Protein AF-A0A6N1AF34-F1 (afdb_monomer_lite)

pLDDT: mean 74.63, std 18.69, range [35.16, 93.31]

Foldseek 3Di:
DDPVVVVVVLVVLLVVFFWFKKKKKKWAAQDQDPLGGSVSLVVQLVVQQVVAPQKDFDDWDDDDPGTIITIIMGTGSDDQVRNCVSSCVSDDPPGMDIDIGTDDPVPDPDDDDD

Radius of gyration: 15.68 Å; chains: 1; bounding box: 41×34×36 Å

Organism: NCBI:txid286727

Structure (mmCIF, N/CA/C/O backbone):
data_AF-A0A6N1AF34-F1
#
_entry.id   AF-A0A6N1AF34-F1
#
loop_
_atom_site.group_PDB
_atom_site.id
_atom_site.type_symbol
_atom_site.label_atom_id
_atom_site.label_alt_id
_atom_site.label_comp_id
_atom_site.label_asym_id
_atom_site.label_entity_id
_atom_site.label_seq_id
_atom_site.pdbx_PDB_ins_code
_atom_site.Cartn_x
_atom_site.Cartn_y
_atom_site.Cartn_z
_atom_site.occupancy
_atom_site.B_iso_or_equiv
_atom_site.auth_seq_id
_atom_site.auth_comp_id
_atom_site.auth_asym_id
_atom_site.auth_atom_id
_atom_site.pdbx_PDB_model_num
ATOM 1 N N . MET A 1 1 ? -25.587 -14.677 9.133 1.00 45.72 1 MET A N 1
ATOM 2 C CA . MET A 1 1 ? -25.259 -13.251 8.932 1.00 45.72 1 MET A CA 1
ATOM 3 C C . MET A 1 1 ? -25.006 -13.079 7.452 1.00 45.72 1 MET A C 1
ATOM 5 O O . MET A 1 1 ? -24.152 -13.779 6.919 1.00 45.72 1 MET A O 1
ATOM 9 N N . SER A 1 2 ? -25.880 -12.341 6.771 1.00 39.78 2 SER A N 1
ATOM 10 C CA . SER A 1 2 ? -25.885 -12.271 5.305 1.00 39.78 2 SER A CA 1
ATOM 11 C C . SER A 1 2 ? -24.961 -11.144 4.847 1.00 39.78 2 SER A C 1
ATOM 13 O O . SER A 1 2 ? -24.794 -10.170 5.574 1.00 39.78 2 SER A O 1
ATOM 15 N N . GLY A 1 3 ? -24.359 -11.254 3.660 1.00 39.69 3 GLY A N 1
ATOM 16 C CA . GLY A 1 3 ? -23.387 -10.282 3.130 1.00 39.69 3 GLY A CA 1
ATOM 17 C C . GLY A 1 3 ? -23.849 -8.813 3.102 1.00 39.69 3 GLY A C 1
ATOM 18 O O . GLY A 1 3 ? -23.011 -7.926 2.991 1.00 39.69 3 GLY A O 1
ATOM 19 N N . ASN A 1 4 ? -25.149 -8.545 3.269 1.00 44.50 4 ASN A N 1
ATOM 20 C CA . ASN A 1 4 ? -25.701 -7.193 3.380 1.00 44.50 4 ASN A CA 1
ATOM 21 C C . ASN A 1 4 ? -25.444 -6.516 4.736 1.00 44.50 4 ASN A C 1
ATOM 23 O O . ASN A 1 4 ? -25.358 -5.291 4.780 1.00 44.50 4 ASN A O 1
ATOM 27 N N . ASP A 1 5 ? -25.282 -7.276 5.824 1.00 41.78 5 ASP A N 1
ATOM 28 C CA . ASP A 1 5 ? -25.057 -6.702 7.160 1.00 41.78 5 ASP A CA 1
ATOM 29 C C . ASP A 1 5 ? -23.652 -6.075 7.268 1.00 41.78 5 ASP A C 1
ATOM 31 O O . ASP A 1 5 ? -23.467 -5.047 7.915 1.00 41.78 5 ASP A O 1
ATOM 35 N N . TYR A 1 6 ? -22.672 -6.647 6.558 1.00 49.97 6 TYR A N 1
ATOM 36 C CA . TYR A 1 6 ? -21.304 -6.122 6.472 1.00 49.97 6 TYR A CA 1
ATOM 37 C C . TYR A 1 6 ? -21.225 -4.836 5.642 1.00 49.97 6 TYR A C 1
ATOM 39 O O . TYR A 1 6 ? -20.544 -3.891 6.023 1.00 49.97 6 TYR A O 1
ATOM 47 N N . ALA A 1 7 ? -21.962 -4.766 4.530 1.00 50.31 7 ALA A N 1
ATOM 48 C CA . ALA A 1 7 ? -21.948 -3.591 3.661 1.00 50.31 7 ALA A CA 1
ATOM 49 C C . ALA A 1 7 ? -22.540 -2.344 4.347 1.00 50.31 7 ALA A C 1
ATOM 51 O O . ALA A 1 7 ? -22.032 -1.241 4.160 1.00 50.31 7 ALA A O 1
ATOM 52 N N . LEU A 1 8 ? -23.589 -2.515 5.162 1.00 45.31 8 LEU A N 1
ATOM 53 C CA . LEU A 1 8 ? -24.207 -1.420 5.920 1.00 45.31 8 LEU A CA 1
ATOM 54 C C . LEU A 1 8 ? -23.370 -0.995 7.136 1.00 45.31 8 LEU A C 1
ATOM 56 O O . LEU A 1 8 ? -23.320 0.196 7.437 1.00 45.31 8 LEU A O 1
ATOM 60 N N . GLY A 1 9 ? -22.687 -1.937 7.799 1.00 52.47 9 GLY A N 1
ATOM 61 C CA . GLY A 1 9 ? -21.726 -1.629 8.865 1.00 52.47 9 GLY A CA 1
ATOM 62 C C . GLY A 1 9 ? -20.561 -0.774 8.361 1.00 52.47 9 GLY A C 1
ATOM 63 O O . GLY A 1 9 ? -20.269 0.270 8.939 1.00 52.47 9 GLY A O 1
ATOM 64 N N . ASN A 1 10 ? -19.988 -1.147 7.215 1.00 52.19 10 ASN A N 1
ATOM 65 C CA . ASN A 1 10 ? -18.861 -0.433 6.612 1.00 52.19 10 ASN A CA 1
ATOM 66 C C . ASN A 1 10 ? -19.234 0.985 6.147 1.00 52.19 10 ASN A C 1
ATOM 68 O O . ASN A 1 10 ? -18.440 1.912 6.290 1.00 52.19 10 ASN A O 1
ATOM 72 N N . LEU A 1 11 ? -20.459 1.180 5.640 1.00 50.66 11 LEU A N 1
ATOM 73 C CA . LEU A 1 11 ? -20.946 2.507 5.247 1.00 50.66 11 LEU A CA 1
ATOM 74 C C . LEU A 1 11 ? -21.180 3.420 6.465 1.00 50.66 11 LEU A C 1
ATOM 76 O O . LEU A 1 11 ? -20.957 4.626 6.393 1.00 50.66 11 LEU A O 1
ATOM 80 N N . ALA A 1 12 ? -21.632 2.855 7.589 1.00 47.28 12 ALA A N 1
ATOM 81 C CA . ALA A 1 12 ? -21.849 3.606 8.822 1.00 47.28 12 ALA A CA 1
ATOM 82 C C . ALA A 1 12 ? -20.526 4.043 9.473 1.00 47.28 12 ALA A C 1
ATOM 84 O O . ALA A 1 12 ? -20.434 5.174 9.946 1.00 47.28 12 ALA A O 1
ATOM 85 N N . GLU A 1 13 ? -19.489 3.200 9.462 1.00 51.56 13 GLU A N 1
ATOM 86 C CA . GLU A 1 13 ? -18.163 3.568 9.981 1.00 51.56 13 GLU A CA 1
ATOM 87 C C . GLU A 1 13 ? -17.494 4.678 9.153 1.00 51.56 13 GLU A C 1
ATOM 89 O O . GLU A 1 13 ? -16.943 5.616 9.737 1.00 51.56 13 GLU A O 1
ATOM 94 N N . GLU A 1 14 ? -17.636 4.643 7.819 1.00 50.53 14 GLU A N 1
ATOM 95 C CA . GLU A 1 14 ? -17.131 5.690 6.912 1.00 50.53 14 GLU A CA 1
ATOM 96 C C . GLU A 1 14 ? -17.809 7.055 7.167 1.00 50.53 14 GLU A C 1
ATOM 98 O O . GLU A 1 14 ? -17.172 8.101 7.044 1.00 50.53 14 GLU A O 1
ATOM 103 N N . ILE A 1 15 ? -19.079 7.066 7.594 1.00 54.53 15 ILE A N 1
ATOM 104 C CA . ILE A 1 15 ? -19.846 8.289 7.908 1.00 54.53 15 ILE A CA 1
ATOM 105 C C . ILE A 1 15 ? -19.568 8.806 9.332 1.00 54.53 15 ILE A C 1
ATOM 107 O O . ILE A 1 15 ? -19.621 10.014 9.571 1.00 54.53 15 ILE A O 1
ATOM 111 N N . LEU A 1 16 ? -19.279 7.920 10.289 1.00 57.69 16 LEU A N 1
ATOM 112 C CA . LEU A 1 16 ? -19.144 8.267 11.711 1.00 57.69 16 LEU A CA 1
ATOM 113 C C . LEU A 1 16 ? -17.728 8.707 12.119 1.00 57.69 16 LEU A C 1
ATOM 115 O O . LEU A 1 16 ? -17.522 9.083 13.273 1.00 57.69 16 LEU A O 1
ATOM 119 N N . GLY A 1 17 ? -16.755 8.673 11.203 1.00 63.97 17 GLY A N 1
ATOM 120 C CA . GLY A 1 17 ? -15.363 9.022 11.507 1.00 63.97 17 GLY A CA 1
ATOM 121 C C . GLY A 1 17 ? -14.708 8.045 12.486 1.00 63.97 17 GLY A C 1
ATOM 122 O O . GLY A 1 17 ? -13.788 8.420 13.214 1.00 63.97 17 GLY A O 1
ATOM 123 N N . ILE A 1 18 ? -15.192 6.801 12.534 1.00 77.69 18 ILE A N 1
ATOM 124 C CA . ILE A 1 18 ? -14.611 5.753 13.371 1.00 77.69 18 ILE A CA 1
ATOM 125 C C . ILE A 1 18 ? -13.378 5.216 12.638 1.00 77.69 18 ILE A C 1
ATOM 127 O O . ILE A 1 18 ? -13.488 4.825 11.479 1.00 77.69 18 ILE A O 1
ATOM 131 N N . PRO A 1 19 ? -12.190 5.198 13.267 1.00 82.62 19 PRO A N 1
ATOM 132 C CA . PRO A 1 19 ? -11.010 4.660 12.611 1.00 82.62 19 PRO A CA 1
ATOM 133 C C . PRO A 1 19 ? -11.129 3.146 12.408 1.00 82.62 19 PRO A C 1
ATOM 135 O O . PRO A 1 19 ? -11.172 2.385 13.380 1.00 82.62 19 PRO A O 1
ATOM 138 N N . THR A 1 20 ? -11.092 2.718 11.153 1.00 84.81 20 THR A N 1
ATOM 139 C CA . THR A 1 20 ? -11.053 1.313 10.746 1.00 84.81 20 THR A CA 1
ATOM 140 C C . THR A 1 20 ? -9.597 0.873 10.585 1.00 84.81 20 THR A C 1
ATOM 142 O O . THR A 1 20 ? -8.708 1.671 10.276 1.00 84.81 20 THR A O 1
ATOM 145 N N . THR A 1 21 ? -9.316 -0.402 10.854 1.00 86.81 21 THR A N 1
ATOM 146 C CA . THR A 1 21 ? -7.973 -0.974 10.689 1.00 86.81 21 THR A CA 1
ATOM 147 C C . THR A 1 21 ? -7.886 -1.729 9.368 1.00 86.81 21 THR A C 1
ATOM 149 O O . THR A 1 21 ? -8.714 -2.595 9.102 1.00 86.81 21 THR A O 1
ATOM 152 N N . TYR A 1 22 ? -6.864 -1.442 8.569 1.00 88.38 22 TYR A N 1
ATOM 153 C CA . TYR A 1 22 ? -6.603 -2.083 7.285 1.00 88.38 22 TYR A CA 1
ATOM 154 C C . TYR A 1 22 ? -5.237 -2.765 7.280 1.00 88.38 22 TYR A C 1
ATOM 156 O O . TYR A 1 22 ? -4.259 -2.210 7.779 1.00 88.38 22 TYR A O 1
ATOM 164 N N . LEU A 1 23 ? -5.164 -3.939 6.659 1.00 89.69 23 LEU A N 1
ATOM 165 C CA . LEU A 1 23 ? -3.924 -4.567 6.231 1.00 89.69 23 LEU A CA 1
ATOM 166 C C . LEU A 1 23 ? -3.678 -4.173 4.775 1.00 89.69 23 LEU A C 1
ATOM 168 O O . LEU A 1 23 ? -4.442 -4.541 3.881 1.00 89.69 23 LEU A O 1
ATOM 172 N N . VAL A 1 24 ? -2.603 -3.432 4.543 1.00 90.88 24 VAL A N 1
ATOM 173 C CA . VAL A 1 24 ? -2.105 -3.111 3.210 1.00 90.88 24 VAL A CA 1
ATOM 174 C C . VAL A 1 24 ? -0.989 -4.081 2.878 1.00 90.88 24 VAL A C 1
ATOM 176 O O . VAL A 1 24 ? 0.008 -4.132 3.593 1.00 90.88 24 VAL A O 1
ATOM 179 N N . THR A 1 25 ? -1.134 -4.824 1.789 1.00 90.75 25 THR A N 1
ATOM 180 C CA . THR A 1 25 ? -0.098 -5.722 1.275 1.00 90.75 25 THR A CA 1
ATOM 181 C C . THR A 1 25 ? 0.297 -5.260 -0.112 1.00 90.75 25 THR A C 1
ATOM 183 O O . THR A 1 25 ? -0.565 -4.973 -0.938 1.00 90.75 25 THR A O 1
ATOM 186 N N . TYR A 1 26 ? 1.594 -5.185 -0.385 1.00 89.06 26 TYR A N 1
ATOM 187 C CA . TYR A 1 26 ? 2.079 -4.877 -1.721 1.00 89.06 26 TYR A CA 1
ATOM 188 C C . TYR A 1 26 ? 3.260 -5.759 -2.100 1.00 89.06 26 TYR A C 1
ATOM 190 O O . TYR A 1 26 ? 4.045 -6.205 -1.256 1.00 89.06 26 TYR A O 1
ATOM 198 N N . ARG A 1 27 ? 3.388 -5.992 -3.403 1.00 88.50 27 ARG A N 1
ATOM 199 C CA . ARG A 1 27 ? 4.515 -6.692 -4.008 1.00 88.50 27 ARG A CA 1
ATOM 200 C C . ARG A 1 27 ? 4.955 -5.932 -5.244 1.00 88.50 27 ARG A C 1
ATOM 202 O O . ARG A 1 27 ? 4.148 -5.639 -6.121 1.00 88.50 27 ARG A O 1
ATOM 209 N N . LEU A 1 28 ? 6.248 -5.646 -5.307 1.00 89.12 28 LEU A N 1
ATOM 210 C CA . LEU A 1 28 ? 6.858 -4.932 -6.422 1.00 89.12 28 LEU A CA 1
ATOM 211 C C . LEU A 1 28 ? 7.616 -5.917 -7.292 1.00 89.12 28 LEU A C 1
ATOM 213 O O . LEU A 1 28 ? 8.427 -6.689 -6.773 1.00 89.12 28 LEU A O 1
ATOM 217 N N . ALA A 1 29 ? 7.365 -5.889 -8.596 1.00 87.81 29 ALA A N 1
ATOM 218 C CA . ALA A 1 29 ? 8.124 -6.703 -9.532 1.00 87.81 29 ALA A CA 1
ATOM 219 C C . ALA A 1 29 ? 9.578 -6.218 -9.618 1.00 87.81 29 ALA A C 1
ATOM 221 O O . ALA A 1 29 ? 9.847 -5.013 -9.609 1.00 87.81 29 ALA A O 1
ATOM 222 N N . ASP A 1 30 ? 10.511 -7.161 -9.756 1.00 87.19 30 ASP A N 1
ATOM 223 C CA . ASP A 1 30 ? 11.936 -6.875 -9.941 1.00 87.19 30 ASP A CA 1
ATOM 224 C C . ASP A 1 30 ? 12.230 -6.521 -11.403 1.00 87.19 30 ASP A C 1
ATOM 226 O O . ASP A 1 30 ? 12.814 -7.279 -12.175 1.00 87.19 30 ASP A O 1
ATOM 230 N N . THR A 1 31 ? 11.672 -5.390 -11.824 1.00 86.19 31 THR A N 1
ATOM 231 C CA . THR A 1 31 ? 11.811 -4.852 -13.171 1.00 86.19 31 THR A CA 1
ATOM 232 C C . THR A 1 31 ? 11.618 -3.338 -13.158 1.00 86.19 31 THR A C 1
ATOM 234 O O . THR A 1 31 ? 10.889 -2.784 -12.323 1.00 86.19 31 THR A O 1
ATOM 237 N N . THR A 1 32 ? 12.272 -2.661 -14.097 1.00 89.12 32 THR A N 1
ATOM 238 C CA . THR A 1 32 ? 12.078 -1.230 -14.331 1.00 89.12 32 THR A CA 1
ATOM 239 C C . THR A 1 32 ? 10.815 -1.021 -15.155 1.00 89.12 32 THR A C 1
ATOM 241 O O . THR A 1 32 ? 10.622 -1.662 -16.187 1.00 89.12 32 THR A O 1
ATOM 244 N N . THR A 1 33 ? 9.959 -0.106 -14.712 1.00 90.69 33 THR A N 1
ATOM 245 C CA . THR A 1 33 ? 8.694 0.222 -15.376 1.00 90.69 33 THR A CA 1
ATOM 246 C C . THR A 1 33 ? 8.626 1.712 -15.710 1.00 90.69 33 THR A C 1
ATOM 248 O O . THR A 1 33 ? 9.568 2.465 -15.465 1.00 90.69 33 THR A O 1
ATOM 251 N N . ALA A 1 34 ? 7.488 2.166 -16.244 1.00 89.94 34 ALA A N 1
ATOM 252 C CA . ALA A 1 34 ? 7.223 3.591 -16.452 1.00 89.94 34 ALA A CA 1
ATOM 253 C C . ALA A 1 34 ? 7.229 4.412 -15.144 1.00 89.94 34 ALA A C 1
ATOM 255 O O . ALA A 1 34 ? 7.473 5.614 -15.191 1.00 89.94 34 ALA A O 1
ATOM 256 N N . ASN A 1 35 ? 7.008 3.767 -13.993 1.00 89.06 35 ASN A N 1
ATOM 257 C CA . ASN A 1 35 ? 7.005 4.404 -12.673 1.00 89.06 35 ASN A CA 1
ATOM 258 C C . ASN A 1 35 ? 8.361 4.289 -11.950 1.00 89.06 35 ASN A C 1
ATOM 260 O O . ASN A 1 35 ? 8.437 4.563 -10.756 1.00 89.06 35 ASN A O 1
ATOM 264 N N . GLY A 1 36 ? 9.423 3.887 -12.657 1.00 91.75 36 GLY A N 1
ATOM 265 C CA . GLY A 1 36 ? 10.787 3.811 -12.128 1.00 91.75 36 GLY A CA 1
ATOM 266 C C . GLY A 1 36 ? 11.270 2.389 -11.855 1.00 91.75 36 GLY A C 1
ATOM 267 O O . GLY A 1 36 ? 10.639 1.399 -12.247 1.00 91.75 36 GLY A O 1
ATOM 268 N N . SER A 1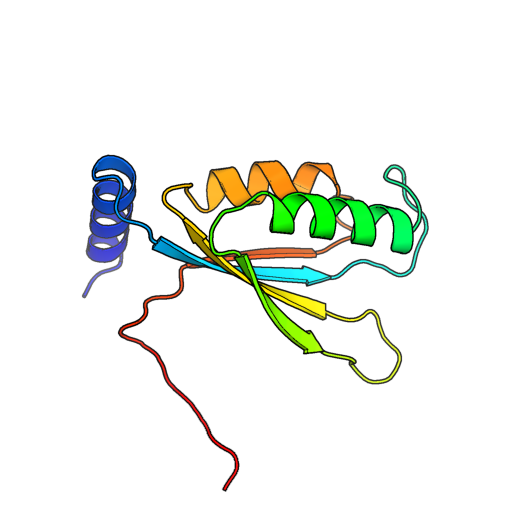 37 ? 12.425 2.285 -11.203 1.00 92.00 37 SER A N 1
ATOM 269 C CA . SER A 1 37 ? 12.983 1.020 -10.720 1.00 92.00 37 SER A CA 1
ATOM 270 C C . SER A 1 37 ? 12.141 0.437 -9.579 1.00 92.00 37 SER A C 1
ATOM 272 O O . SER A 1 37 ? 11.248 1.092 -9.038 1.00 92.00 37 SER A O 1
ATOM 274 N N . ARG A 1 38 ? 12.413 -0.816 -9.200 1.00 89.44 38 ARG A N 1
ATOM 275 C CA . ARG A 1 38 ? 11.780 -1.433 -8.025 1.00 89.44 38 ARG A CA 1
ATOM 276 C C . ARG A 1 38 ? 11.991 -0.586 -6.765 1.00 89.44 38 ARG A C 1
ATOM 278 O O . ARG A 1 38 ? 11.046 -0.417 -5.997 1.00 89.44 38 ARG A O 1
ATOM 285 N N . ASP A 1 39 ? 13.197 -0.057 -6.582 1.00 87.44 39 ASP A N 1
ATOM 286 C CA . ASP A 1 39 ? 13.562 0.721 -5.398 1.00 87.44 39 ASP A CA 1
ATOM 287 C C . ASP A 1 39 ? 12.855 2.085 -5.391 1.00 87.44 39 ASP A C 1
ATOM 289 O O . ASP A 1 39 ? 12.296 2.463 -4.365 1.00 87.44 39 ASP A O 1
ATOM 293 N N . ASP A 1 40 ? 12.731 2.752 -6.546 1.00 90.88 40 ASP A N 1
ATOM 294 C CA . ASP A 1 40 ? 11.972 4.012 -6.658 1.00 90.88 40 ASP A CA 1
ATOM 295 C C . ASP A 1 40 ? 10.500 3.821 -6.255 1.00 90.88 40 ASP A C 1
ATOM 297 O O . ASP A 1 40 ? 9.928 4.605 -5.491 1.00 90.88 40 ASP A O 1
ATOM 301 N N . ARG A 1 41 ? 9.873 2.742 -6.746 1.00 91.06 41 ARG A N 1
ATOM 302 C CA . ARG A 1 41 ? 8.474 2.419 -6.418 1.00 91.06 41 ARG A CA 1
ATOM 303 C C . ARG A 1 41 ? 8.322 2.027 -4.949 1.00 91.06 41 ARG A C 1
ATOM 305 O O . ARG A 1 41 ? 7.337 2.407 -4.317 1.00 91.06 41 ARG A O 1
ATOM 312 N N . TYR A 1 42 ? 9.298 1.311 -4.390 1.00 89.44 42 TYR A N 1
ATOM 313 C CA . TYR A 1 42 ? 9.343 0.980 -2.966 1.00 89.44 42 TYR A CA 1
ATOM 314 C C . TYR A 1 42 ? 9.393 2.235 -2.099 1.00 89.44 42 TYR A C 1
ATOM 316 O O . TYR A 1 42 ? 8.556 2.393 -1.207 1.00 89.44 42 TYR A O 1
ATOM 324 N N . GLU A 1 43 ? 10.327 3.143 -2.376 1.00 87.94 43 GLU A N 1
ATOM 325 C CA . GLU A 1 43 ? 10.472 4.385 -1.622 1.00 87.94 43 GLU A CA 1
ATOM 326 C C . GLU A 1 43 ? 9.209 5.242 -1.707 1.00 87.94 43 GLU A C 1
ATOM 328 O O . GLU A 1 43 ? 8.739 5.732 -0.680 1.00 87.94 43 GLU A O 1
ATOM 333 N N . ALA A 1 44 ? 8.600 5.354 -2.891 1.00 90.44 44 ALA A N 1
ATOM 334 C CA . ALA A 1 44 ? 7.370 6.115 -3.085 1.00 90.44 44 ALA A CA 1
ATOM 335 C C . ALA A 1 44 ? 6.185 5.545 -2.283 1.00 90.44 44 ALA A C 1
ATOM 337 O O . ALA A 1 44 ? 5.487 6.287 -1.586 1.00 90.44 44 ALA A O 1
ATOM 338 N N . VAL A 1 45 ? 5.974 4.225 -2.332 1.00 90.12 45 VAL A N 1
ATOM 339 C CA . VAL A 1 45 ? 4.905 3.554 -1.573 1.00 90.12 45 VAL A CA 1
ATOM 340 C C . VAL A 1 45 ? 5.142 3.687 -0.071 1.00 90.12 45 VAL A C 1
ATOM 342 O O . VAL A 1 45 ? 4.221 4.033 0.666 1.00 90.12 45 VAL A O 1
ATOM 345 N N . VAL A 1 46 ? 6.370 3.456 0.400 1.00 87.81 46 VAL A N 1
ATOM 346 C CA . VAL A 1 46 ? 6.709 3.554 1.827 1.00 87.81 46 VAL A CA 1
ATOM 347 C C . VAL A 1 46 ? 6.594 4.984 2.337 1.00 87.81 46 VAL A C 1
ATOM 349 O O . VAL A 1 46 ? 6.060 5.185 3.428 1.00 87.81 46 VAL A O 1
ATOM 352 N N . ALA A 1 47 ? 7.055 5.977 1.575 1.00 88.12 47 ALA A N 1
ATOM 353 C CA . ALA A 1 47 ? 6.874 7.382 1.921 1.00 88.12 47 ALA A CA 1
ATOM 354 C C . ALA A 1 47 ? 5.386 7.696 2.090 1.00 88.12 47 ALA A C 1
ATOM 356 O O . ALA A 1 47 ? 4.991 8.257 3.110 1.00 88.12 47 ALA A O 1
ATOM 357 N N . LYS A 1 48 ? 4.544 7.230 1.158 1.00 89.62 48 LYS A N 1
ATOM 358 C CA . LYS A 1 48 ? 3.106 7.476 1.241 1.00 89.62 48 LYS A CA 1
ATOM 359 C C . LYS A 1 48 ? 2.435 6.763 2.408 1.00 89.62 48 LYS A C 1
ATOM 361 O O . LYS A 1 48 ? 1.561 7.339 3.046 1.00 89.62 48 LYS A O 1
ATOM 366 N N . LEU A 1 49 ? 2.849 5.537 2.714 1.00 87.69 49 LEU A N 1
ATOM 367 C CA . LEU A 1 49 ? 2.345 4.788 3.866 1.00 87.69 49 LEU A CA 1
ATOM 368 C C . LEU A 1 49 ? 2.667 5.490 5.191 1.00 87.69 49 LEU A C 1
ATOM 370 O O . LEU A 1 49 ? 1.829 5.496 6.086 1.00 87.69 49 LEU A O 1
ATOM 374 N N . ARG A 1 50 ? 3.837 6.131 5.296 1.00 86.94 50 ARG A N 1
ATOM 375 C CA . ARG A 1 50 ? 4.251 6.889 6.489 1.00 86.94 50 ARG A CA 1
ATOM 376 C C . ARG A 1 50 ? 3.468 8.185 6.708 1.00 86.94 50 ARG A C 1
ATOM 378 O O . ARG A 1 50 ? 3.445 8.663 7.838 1.00 86.94 50 ARG A O 1
ATOM 385 N N . ASP A 1 51 ? 2.827 8.734 5.675 1.00 87.69 51 ASP A N 1
ATOM 386 C CA . ASP A 1 51 ? 1.952 9.908 5.817 1.00 87.69 51 ASP A CA 1
ATOM 387 C C . ASP A 1 51 ? 0.656 9.582 6.578 1.00 87.69 51 ASP A C 1
ATOM 389 O O . ASP A 1 51 ? -0.007 10.486 7.088 1.00 87.69 51 ASP A O 1
ATOM 393 N N . PHE A 1 52 ? 0.250 8.307 6.622 1.00 82.94 52 PHE A N 1
ATOM 394 C CA . PHE A 1 52 ? -0.972 7.906 7.308 1.00 82.94 52 PHE A CA 1
ATOM 395 C C . PHE A 1 52 ? -0.721 7.747 8.808 1.00 82.94 52 PHE A C 1
ATOM 397 O O . PHE A 1 52 ? 0.138 6.981 9.247 1.00 82.94 52 PHE A O 1
ATOM 404 N N . GLU A 1 53 ? -1.516 8.454 9.609 1.00 73.56 53 GLU A N 1
ATOM 405 C CA . GLU A 1 53 ? -1.490 8.334 11.064 1.00 73.56 53 GLU A CA 1
ATOM 406 C C . GLU A 1 53 ? -1.769 6.883 11.494 1.00 73.56 53 GLU A C 1
ATOM 408 O O . GLU A 1 53 ? -2.690 6.240 10.991 1.00 73.56 53 GLU A O 1
ATOM 413 N N . GLY A 1 54 ? -0.951 6.350 12.408 1.00 68.50 54 GLY A N 1
ATOM 414 C CA . GLY A 1 54 ? -1.101 4.982 12.916 1.00 68.50 54 GLY A CA 1
ATOM 415 C C . GLY A 1 54 ? -0.726 3.874 11.924 1.00 68.50 54 GLY A C 1
ATOM 416 O O . GLY A 1 54 ? -1.116 2.726 12.139 1.00 68.50 54 GLY A O 1
ATOM 417 N N . ALA A 1 55 ? -0.011 4.196 10.841 1.00 77.38 55 ALA A N 1
ATOM 418 C CA . ALA A 1 55 ? 0.565 3.204 9.942 1.00 77.38 55 ALA A CA 1
ATOM 419 C C . ALA A 1 55 ? 1.811 2.555 10.565 1.00 77.38 55 ALA A C 1
ATOM 421 O O . ALA A 1 55 ? 2.815 3.218 10.830 1.00 77.38 55 ALA A O 1
ATOM 422 N N . GLU A 1 56 ? 1.762 1.241 10.759 1.00 75.75 56 GLU A N 1
ATOM 423 C CA . GLU A 1 56 ? 2.852 0.448 11.321 1.00 75.75 56 GLU A CA 1
ATOM 424 C C . GLU A 1 56 ? 3.285 -0.642 10.327 1.00 75.75 56 GLU A C 1
ATOM 426 O O . GLU A 1 56 ? 2.434 -1.366 9.792 1.00 75.75 56 GLU A O 1
ATOM 431 N N . PRO A 1 57 ? 4.595 -0.807 10.061 1.00 71.38 57 PRO A N 1
ATOM 432 C CA . PRO A 1 57 ? 5.077 -1.930 9.268 1.00 71.38 57 PRO A CA 1
ATOM 433 C C . PRO A 1 57 ? 4.794 -3.231 10.029 1.00 71.38 57 PRO A C 1
ATOM 435 O O . PRO A 1 57 ? 5.253 -3.416 11.154 1.00 71.38 57 PRO A O 1
ATOM 438 N N . ASN A 1 58 ? 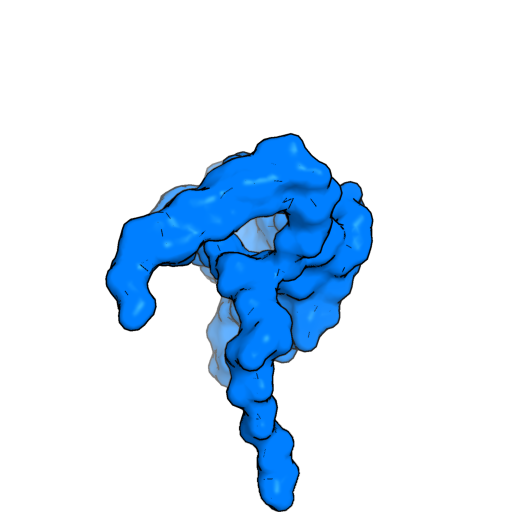4.023 -4.133 9.422 1.00 62.03 58 ASN A N 1
ATOM 439 C CA . ASN A 1 58 ? 3.519 -5.325 10.104 1.00 62.03 58 ASN A CA 1
ATOM 440 C C . ASN A 1 58 ? 4.455 -6.529 9.923 1.00 62.03 58 ASN A C 1
ATOM 442 O O . ASN A 1 58 ? 4.627 -7.316 10.849 1.00 62.03 58 ASN A O 1
ATOM 446 N N . SER A 1 59 ? 5.075 -6.691 8.748 1.00 57.72 59 SER A N 1
ATOM 447 C CA . SER A 1 59 ? 6.074 -7.739 8.463 1.00 57.72 59 SER A CA 1
ATOM 448 C C . SER A 1 59 ? 6.775 -7.503 7.121 1.00 57.72 59 SER A C 1
ATOM 450 O O . SER A 1 59 ? 6.146 -7.030 6.169 1.00 57.72 59 SER A O 1
ATOM 452 N N . TYR A 1 60 ? 8.045 -7.916 7.038 1.00 50.56 60 TYR A N 1
ATOM 453 C CA . TYR A 1 60 ? 8.760 -8.165 5.783 1.00 50.56 60 TYR A CA 1
ATOM 454 C C . TYR A 1 60 ? 8.759 -9.674 5.534 1.00 50.56 60 TYR A C 1
ATOM 456 O O . TYR A 1 60 ? 9.303 -10.424 6.345 1.00 50.56 60 TYR A O 1
ATOM 464 N N . PHE A 1 61 ? 8.146 -10.131 4.443 1.00 52.12 61 PHE A N 1
ATOM 465 C CA . PHE A 1 61 ? 8.263 -11.523 4.018 1.00 52.12 61 PHE A CA 1
ATOM 466 C C . PHE A 1 61 ? 9.332 -11.601 2.925 1.00 52.12 61 PHE A C 1
ATOM 468 O O . PHE A 1 61 ? 9.097 -11.201 1.783 1.00 52.12 61 PHE A O 1
ATOM 475 N N . GLU A 1 62 ? 10.524 -12.083 3.280 1.00 40.16 62 GLU A N 1
ATOM 476 C CA . GLU A 1 62 ? 11.502 -12.556 2.299 1.00 40.16 62 GLU A CA 1
ATOM 477 C C . GLU A 1 62 ? 11.115 -13.981 1.896 1.00 40.16 62 GLU A C 1
ATOM 479 O O . GLU A 1 62 ? 11.250 -14.912 2.688 1.00 40.16 62 GLU A O 1
ATOM 484 N N . ASP A 1 63 ? 10.603 -14.159 0.679 1.00 44.06 63 ASP A N 1
ATOM 485 C CA . ASP A 1 63 ? 10.367 -15.489 0.119 1.00 44.06 63 ASP A CA 1
ATOM 486 C C . ASP A 1 63 ? 11.539 -15.868 -0.789 1.00 44.06 63 ASP A C 1
ATOM 488 O O . ASP A 1 63 ? 11.632 -15.391 -1.915 1.00 44.06 63 ASP A O 1
ATOM 492 N N . ALA A 1 64 ? 12.470 -16.671 -0.264 1.00 35.16 64 ALA A N 1
ATOM 493 C CA . ALA A 1 64 ? 13.412 -17.511 -1.017 1.00 35.16 64 ALA A CA 1
ATOM 494 C C . ALA A 1 64 ? 14.027 -16.912 -2.310 1.00 35.16 64 ALA A C 1
ATOM 496 O O . ALA A 1 64 ? 14.157 -17.603 -3.320 1.00 35.16 64 ALA A O 1
ATOM 497 N N . GLY A 1 65 ? 14.437 -15.639 -2.292 1.00 41.56 65 GLY A N 1
ATOM 498 C CA . GLY A 1 65 ? 15.068 -14.976 -3.442 1.00 41.56 65 GLY A CA 1
ATOM 499 C C . GLY A 1 65 ? 14.107 -14.386 -4.486 1.00 41.56 65 GLY A C 1
ATOM 500 O O . GLY A 1 65 ? 14.562 -13.920 -5.527 1.00 41.56 65 GLY A O 1
ATOM 501 N N . HIS A 1 66 ? 12.801 -14.339 -4.214 1.00 40.62 66 HIS A N 1
ATOM 502 C CA . HIS A 1 66 ? 11.794 -13.666 -5.031 1.00 40.62 66 HIS A CA 1
ATOM 503 C C . HIS A 1 66 ? 11.142 -12.495 -4.272 1.00 40.62 66 HIS A C 1
ATOM 505 O O . HIS A 1 66 ? 10.610 -12.657 -3.181 1.00 40.62 66 HIS A O 1
ATOM 511 N N . THR A 1 67 ? 11.188 -11.307 -4.896 1.00 51.22 67 THR A N 1
ATOM 512 C CA . THR A 1 67 ? 10.396 -10.080 -4.632 1.00 51.22 67 THR A CA 1
ATOM 513 C C . THR A 1 67 ? 9.617 -10.033 -3.308 1.00 51.22 67 THR A C 1
ATOM 515 O O . THR A 1 67 ? 8.466 -10.464 -3.237 1.00 51.22 67 THR A O 1
ATOM 518 N N . SER A 1 68 ? 10.245 -9.442 -2.281 1.00 57.41 68 SER A N 1
ATOM 519 C CA . SER A 1 68 ? 9.706 -9.268 -0.927 1.00 57.41 68 SER A CA 1
ATOM 520 C C . SER A 1 68 ? 8.283 -8.710 -0.944 1.00 57.41 68 SER A C 1
ATOM 522 O O . SER A 1 68 ? 8.044 -7.600 -1.426 1.00 57.41 68 SER A O 1
ATOM 524 N N . THR A 1 69 ? 7.338 -9.491 -0.425 1.00 68.12 69 THR A N 1
ATOM 525 C CA . THR A 1 69 ? 5.986 -9.004 -0.142 1.00 68.12 69 THR A CA 1
ATOM 526 C C . THR A 1 69 ? 6.043 -8.252 1.181 1.00 68.12 69 THR A C 1
ATOM 528 O O . THR A 1 69 ? 6.505 -8.786 2.193 1.00 68.12 69 THR A O 1
ATOM 531 N N . SER A 1 70 ? 5.592 -7.005 1.168 1.00 79.69 70 SER A N 1
ATOM 532 C CA . SER A 1 70 ? 5.624 -6.120 2.330 1.00 79.69 70 SER A CA 1
ATOM 533 C C . SER A 1 70 ? 4.205 -5.836 2.787 1.00 79.69 70 SER A C 1
ATOM 535 O O . SER A 1 70 ? 3.302 -5.664 1.967 1.00 79.69 70 SER A O 1
ATOM 537 N N . SER A 1 71 ? 4.007 -5.775 4.103 1.00 86.25 71 SER A N 1
ATOM 538 C CA . SER A 1 71 ? 2.689 -5.510 4.677 1.00 86.25 71 SER A CA 1
ATOM 539 C C . SER A 1 71 ? 2.723 -4.443 5.765 1.00 86.25 71 SER A C 1
ATOM 541 O O . SER A 1 71 ? 3.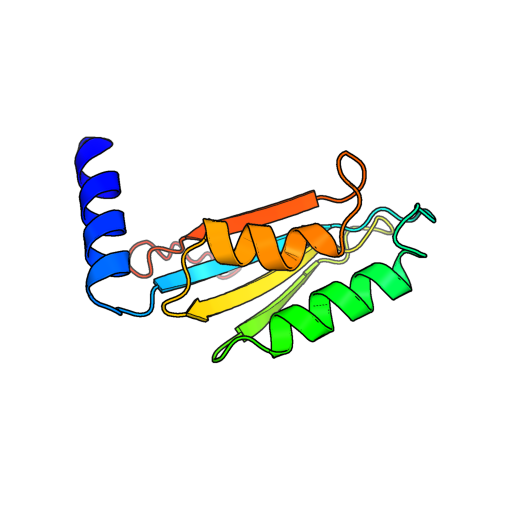678 -4.350 6.540 1.00 86.25 71 SER A O 1
ATOM 543 N N . TRP A 1 72 ? 1.668 -3.638 5.813 1.00 88.25 72 TRP A N 1
ATOM 544 C CA . TRP A 1 72 ? 1.468 -2.539 6.750 1.00 88.25 72 TRP A CA 1
ATOM 545 C C . TRP A 1 72 ? 0.088 -2.644 7.381 1.00 88.25 72 TRP A C 1
ATOM 547 O O . TRP A 1 72 ? -0.883 -2.977 6.705 1.00 88.25 72 TRP A O 1
ATOM 557 N N . MET A 1 73 ? -0.001 -2.349 8.671 1.00 87.31 73 MET A N 1
ATOM 558 C CA . MET A 1 73 ? -1.270 -2.172 9.363 1.00 87.31 73 MET A CA 1
ATOM 559 C C . MET A 1 73 ? -1.539 -0.675 9.476 1.00 87.31 73 MET A C 1
ATOM 561 O O . MET A 1 73 ? -0.668 0.059 9.929 1.00 87.31 73 MET A O 1
ATOM 565 N N . ILE A 1 74 ? -2.715 -0.208 9.069 1.00 87.50 74 ILE A N 1
ATOM 566 C CA . ILE A 1 74 ? -3.073 1.215 9.117 1.00 87.50 74 ILE A CA 1
ATOM 567 C C . ILE A 1 74 ? -4.402 1.360 9.835 1.00 87.50 74 ILE A C 1
ATOM 569 O O . ILE A 1 74 ? -5.398 0.778 9.410 1.00 87.50 74 ILE A O 1
ATOM 573 N N . LYS A 1 75 ? -4.436 2.162 10.898 1.00 87.31 75 LYS A N 1
ATOM 574 C CA . LYS A 1 75 ? -5.681 2.550 11.564 1.00 87.31 75 LYS A CA 1
ATOM 575 C C . LYS A 1 75 ? -6.058 3.968 11.151 1.00 87.31 75 LYS A C 1
ATOM 577 O O . LYS A 1 75 ? -5.416 4.918 11.573 1.00 87.31 75 LYS A O 1
ATOM 582 N N . THR A 1 76 ? -7.103 4.123 10.346 1.00 86.75 76 THR A N 1
ATOM 583 C CA . THR A 1 76 ? -7.468 5.424 9.768 1.00 86.75 76 THR A CA 1
ATOM 584 C C . THR A 1 76 ? -8.973 5.551 9.559 1.00 86.75 76 THR A C 1
ATOM 586 O O . THR A 1 76 ? -9.680 4.558 9.424 1.00 86.75 76 THR A O 1
ATOM 589 N N . THR A 1 77 ? -9.469 6.785 9.516 1.00 87.19 77 THR A N 1
ATOM 590 C CA . THR A 1 77 ? -10.834 7.110 9.067 1.00 87.19 77 THR A CA 1
ATOM 591 C C . THR A 1 77 ? -10.950 7.158 7.540 1.00 87.19 77 THR A C 1
ATOM 593 O O . THR A 1 77 ? -12.043 7.287 6.999 1.00 87.19 77 THR A O 1
ATOM 596 N N . THR A 1 78 ? -9.824 7.054 6.828 1.00 86.44 78 THR A N 1
ATOM 597 C CA . THR A 1 78 ? -9.788 6.981 5.365 1.00 86.44 78 THR A CA 1
ATOM 598 C C . THR A 1 78 ? -10.318 5.627 4.897 1.00 86.44 78 THR A C 1
ATOM 600 O O . THR A 1 78 ? -9.879 4.588 5.384 1.00 86.44 78 THR A O 1
ATOM 603 N N . SER A 1 79 ? -11.216 5.609 3.913 1.00 86.56 79 SER A N 1
ATOM 604 C CA . SER A 1 79 ? -11.737 4.348 3.379 1.00 86.56 79 SER A CA 1
ATOM 605 C C . SER A 1 79 ? -10.704 3.559 2.573 1.00 86.56 79 SER A C 1
ATOM 607 O O . SER A 1 79 ? -9.804 4.130 1.947 1.00 86.56 79 SER A O 1
ATOM 609 N N . ALA A 1 80 ? -10.874 2.232 2.519 1.00 87.94 80 ALA A N 1
ATOM 610 C CA . ALA A 1 80 ? -10.006 1.328 1.756 1.00 87.94 80 ALA A CA 1
ATOM 611 C C . ALA A 1 80 ? -9.820 1.763 0.294 1.00 87.94 80 ALA A C 1
ATOM 613 O O . ALA A 1 80 ? -8.713 1.716 -0.236 1.00 87.94 80 ALA A O 1
ATOM 614 N N . LYS A 1 81 ? -10.890 2.240 -0.357 1.00 87.25 81 LYS A N 1
ATOM 615 C CA . LYS A 1 81 ? -10.845 2.739 -1.739 1.00 87.25 81 LYS A CA 1
ATOM 616 C C . LYS A 1 81 ? -9.925 3.951 -1.878 1.00 87.25 81 LYS A C 1
ATOM 618 O O . LYS A 1 81 ? -9.183 4.054 -2.850 1.00 87.25 81 LYS A O 1
ATOM 623 N N . THR A 1 82 ? -9.973 4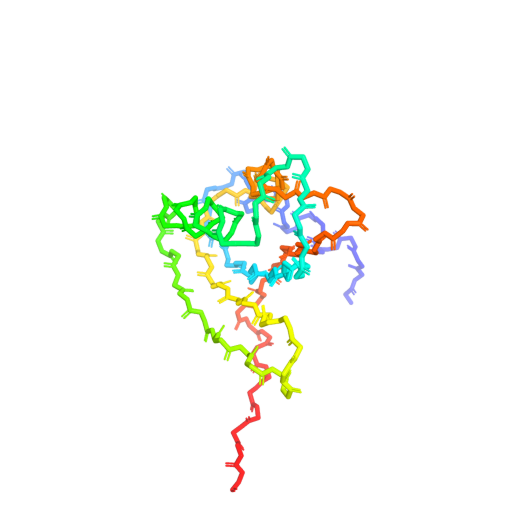.867 -0.917 1.00 89.12 82 THR A N 1
ATOM 624 C CA . THR A 1 82 ? -9.136 6.070 -0.920 1.00 89.12 82 THR A CA 1
ATOM 625 C C . THR A 1 82 ? -7.674 5.716 -0.648 1.00 89.12 82 THR A C 1
ATOM 627 O O . THR A 1 82 ? -6.795 6.204 -1.356 1.00 89.12 82 THR A O 1
ATOM 630 N N . LEU A 1 83 ? -7.411 4.799 0.293 1.00 89.31 83 LEU A N 1
ATOM 631 C CA . LEU A 1 83 ? -6.072 4.237 0.513 1.00 89.31 83 LEU A CA 1
ATOM 632 C C . LEU A 1 83 ? -5.520 3.590 -0.763 1.00 89.31 83 LEU A C 1
ATOM 634 O O . LEU A 1 83 ? -4.420 3.928 -1.197 1.00 89.31 83 LEU A O 1
ATOM 638 N N . LEU A 1 84 ? -6.305 2.717 -1.399 1.00 91.44 84 LEU A N 1
ATOM 639 C CA . LEU A 1 84 ? -5.937 2.057 -2.650 1.00 91.44 84 LEU A CA 1
ATOM 640 C C . LEU A 1 84 ? -5.608 3.087 -3.736 1.00 91.44 84 LEU A C 1
ATOM 642 O O . LEU A 1 84 ? -4.564 2.989 -4.374 1.00 91.44 84 LEU A O 1
ATOM 646 N N . ASN A 1 85 ? -6.456 4.105 -3.900 1.00 90.88 85 ASN A N 1
ATOM 647 C CA . ASN A 1 85 ? -6.259 5.157 -4.891 1.00 90.88 85 ASN A CA 1
ATOM 648 C C . ASN A 1 85 ? -4.978 5.966 -4.665 1.00 90.88 85 ASN A C 1
ATOM 650 O O . ASN A 1 85 ? -4.310 6.292 -5.640 1.00 90.88 85 ASN A O 1
ATOM 654 N N . HIS A 1 86 ? -4.629 6.280 -3.417 1.00 91.25 86 HIS A N 1
ATOM 655 C CA . HIS A 1 86 ? -3.396 7.007 -3.104 1.00 91.25 86 HIS A CA 1
ATOM 656 C C . HIS A 1 86 ? -2.137 6.165 -3.299 1.00 91.25 86 HIS A C 1
ATOM 658 O O . HIS A 1 86 ? -1.097 6.699 -3.662 1.00 91.25 86 HIS A O 1
ATOM 664 N N . LEU A 1 87 ? -2.205 4.865 -3.025 1.00 91.94 87 LEU A N 1
ATOM 665 C CA . LEU A 1 87 ? -1.034 3.995 -3.099 1.00 91.94 87 LEU A CA 1
ATOM 666 C C . LEU A 1 87 ? -0.782 3.502 -4.529 1.00 91.94 87 LEU A C 1
ATOM 668 O O . LEU A 1 87 ? 0.366 3.459 -4.970 1.00 91.94 87 LEU A O 1
ATOM 672 N N . GLN A 1 88 ? -1.837 3.187 -5.286 1.00 93.31 88 GLN A N 1
ATOM 673 C CA . GLN A 1 88 ? -1.703 2.628 -6.635 1.00 93.31 88 GLN A CA 1
ATOM 674 C C . GLN A 1 88 ? -1.073 3.597 -7.644 1.00 93.31 88 GLN A C 1
ATOM 676 O O . GLN A 1 88 ? -0.528 3.148 -8.646 1.00 93.31 88 GLN A O 1
ATOM 681 N N . THR A 1 89 ? -1.100 4.913 -7.398 1.00 92.38 89 THR A N 1
ATOM 682 C CA . THR A 1 89 ? -0.463 5.909 -8.283 1.00 92.38 89 THR A CA 1
ATOM 683 C C . THR A 1 89 ? 1.052 5.758 -8.366 1.00 92.38 89 THR A C 1
ATOM 685 O O . THR A 1 89 ? 1.662 6.250 -9.309 1.00 92.38 89 THR A O 1
ATOM 688 N N . HIS A 1 90 ? 1.658 5.075 -7.395 1.00 89.81 90 HIS A N 1
ATOM 689 C CA . HIS A 1 90 ? 3.093 4.800 -7.345 1.00 89.81 90 HIS A CA 1
ATOM 690 C C . HIS A 1 90 ? 3.455 3.427 -7.931 1.00 89.81 90 HIS A C 1
ATOM 692 O O . HIS A 1 90 ? 4.627 3.067 -8.012 1.00 89.81 90 HIS A O 1
ATOM 698 N N . LEU A 1 91 ? 2.451 2.661 -8.363 1.00 90.94 91 LEU A N 1
ATOM 699 C CA . LEU A 1 91 ? 2.579 1.282 -8.816 1.00 90.94 91 LEU A CA 1
ATOM 700 C C . LEU A 1 91 ? 2.263 1.150 -10.296 1.00 90.94 91 LEU A C 1
ATOM 702 O O . LEU A 1 91 ? 1.548 1.963 -10.875 1.00 90.94 91 LEU A O 1
ATOM 706 N N . THR A 1 92 ? 2.791 0.100 -10.910 1.00 91.06 92 THR A N 1
ATOM 707 C CA . THR A 1 92 ? 2.570 -0.190 -12.326 1.00 91.06 92 THR A CA 1
ATOM 708 C C . THR A 1 92 ? 1.441 -1.209 -12.475 1.00 91.06 92 THR A C 1
ATOM 710 O O . THR A 1 92 ? 1.616 -2.363 -12.067 1.00 91.06 92 THR A O 1
ATOM 713 N N . PRO A 1 93 ? 0.295 -0.834 -13.075 1.00 88.12 93 PRO A N 1
ATOM 714 C CA . PRO A 1 93 ? -0.822 -1.753 -13.263 1.00 88.12 93 PRO A CA 1
ATOM 715 C C . PRO A 1 93 ? -0.416 -3.002 -14.050 1.00 88.12 93 PRO A C 1
ATOM 717 O O . PRO A 1 93 ? 0.256 -2.910 -15.076 1.00 88.12 93 PRO A O 1
ATOM 720 N N . GLY A 1 94 ? -0.835 -4.174 -13.569 1.00 87.19 94 GLY A N 1
ATOM 721 C CA . GLY A 1 94 ? -0.539 -5.465 -14.203 1.00 87.19 94 GLY A CA 1
ATOM 722 C C . GLY A 1 94 ? 0.888 -5.981 -13.991 1.00 87.19 94 GLY A C 1
ATOM 723 O O . GLY A 1 94 ? 1.209 -7.060 -14.482 1.00 87.19 94 GLY A O 1
ATOM 724 N N . VAL A 1 95 ? 1.728 -5.242 -13.261 1.00 90.06 95 VAL A N 1
ATOM 725 C CA . VAL A 1 95 ? 3.110 -5.626 -12.940 1.00 90.06 95 VAL A CA 1
ATOM 726 C C . VAL A 1 95 ? 3.300 -5.725 -11.431 1.00 90.06 95 VAL A C 1
ATOM 728 O O . VAL A 1 95 ? 3.772 -6.745 -10.932 1.00 90.06 95 VAL A O 1
ATOM 731 N N . ASP A 1 96 ? 2.910 -4.680 -10.705 1.00 90.75 96 ASP A N 1
ATOM 732 C CA . ASP A 1 96 ? 2.940 -4.659 -9.248 1.00 90.75 96 ASP A CA 1
ATOM 733 C C . ASP A 1 96 ? 1.584 -5.113 -8.679 1.00 90.75 96 ASP A C 1
ATOM 735 O O . ASP A 1 96 ? 0.541 -5.000 -9.332 1.00 90.75 96 ASP A O 1
ATOM 739 N N . LEU A 1 97 ? 1.596 -5.610 -7.443 1.00 91.06 97 LEU A N 1
ATOM 740 C CA . LEU A 1 97 ? 0.401 -5.997 -6.696 1.00 91.06 97 LEU A CA 1
ATOM 741 C C . LEU A 1 97 ? 0.213 -5.074 -5.496 1.00 91.06 97 LEU A C 1
ATOM 743 O O . LEU A 1 97 ? 1.171 -4.747 -4.792 1.00 91.06 97 LEU A O 1
ATOM 747 N N . LEU A 1 98 ? -1.040 -4.703 -5.252 1.00 92.56 98 LEU A N 1
ATOM 748 C CA . LEU A 1 98 ? -1.479 -3.960 -4.082 1.00 92.56 98 LEU A CA 1
ATOM 749 C C . LEU A 1 98 ? -2.854 -4.451 -3.658 1.00 92.56 98 LEU A C 1
ATOM 751 O O . LEU A 1 98 ? -3.784 -4.500 -4.461 1.00 92.56 98 LEU A O 1
ATOM 755 N N . GLU A 1 99 ? -2.975 -4.751 -2.377 1.00 91.19 99 GLU A N 1
ATOM 756 C CA . GLU A 1 99 ? -4.211 -5.154 -1.734 1.00 91.19 99 GLU A CA 1
ATOM 757 C C . GLU A 1 99 ? -4.411 -4.319 -0.472 1.00 91.19 99 GLU A C 1
ATOM 759 O O . GLU A 1 99 ? -3.480 -4.099 0.304 1.00 91.19 99 GLU A O 1
ATOM 764 N N . VAL A 1 100 ? -5.643 -3.857 -0.266 1.00 91.00 100 VAL A N 1
ATOM 765 C CA . VAL A 1 100 ? -6.070 -3.163 0.951 1.00 91.00 100 VAL A CA 1
ATOM 766 C C . VAL A 1 100 ? -7.262 -3.927 1.495 1.00 91.00 100 VAL A C 1
ATOM 768 O O . VAL A 1 100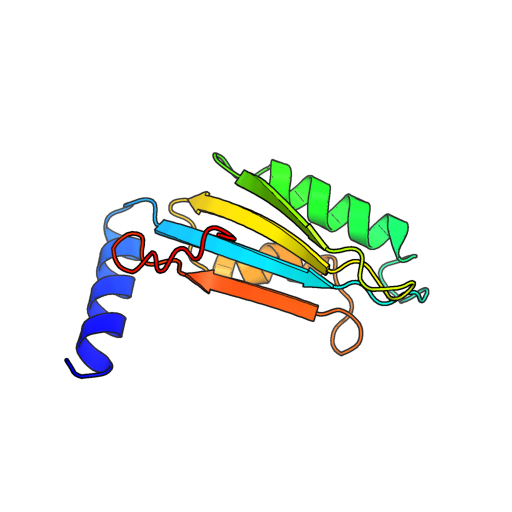 ? -8.320 -3.960 0.867 1.00 91.00 100 VAL A O 1
ATOM 771 N N . VAL A 1 1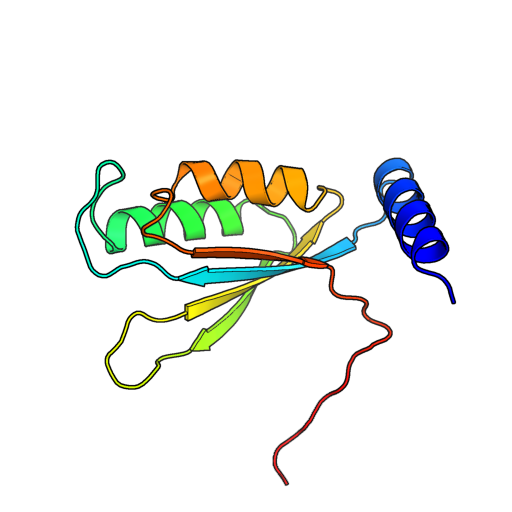01 ? -7.079 -4.566 2.645 1.00 89.06 101 VAL A N 1
ATOM 772 C CA . VAL A 1 101 ? -8.085 -5.439 3.253 1.00 89.06 101 VAL A CA 1
ATOM 773 C C . VAL A 1 101 ? -8.452 -4.896 4.620 1.00 89.06 101 VAL A C 1
ATOM 775 O O . VAL A 1 101 ? -7.585 -4.587 5.431 1.00 89.06 101 VAL A O 1
ATOM 778 N N . GLU A 1 102 ? -9.745 -4.780 4.889 1.00 87.00 102 GLU A N 1
ATOM 779 C CA . GLU A 1 102 ? -10.237 -4.416 6.211 1.00 87.00 102 GLU A CA 1
ATOM 780 C C . GLU A 1 102 ? -9.993 -5.548 7.215 1.00 87.00 102 GLU A C 1
ATOM 782 O O . GLU A 1 102 ? -10.313 -6.712 6.965 1.00 87.00 102 GLU A O 1
ATOM 787 N N . VAL A 1 103 ? -9.429 -5.208 8.372 1.00 82.69 103 VAL A N 1
ATOM 788 C CA . VAL A 1 103 ? -9.168 -6.148 9.458 1.00 82.69 103 VAL A CA 1
ATOM 789 C C . VAL A 1 103 ? -10.218 -5.957 10.537 1.00 82.69 103 VAL A C 1
ATOM 791 O O . VAL A 1 103 ? -10.140 -5.044 11.362 1.00 82.69 103 VAL A O 1
ATOM 794 N N . ASN A 1 104 ? -11.160 -6.894 10.601 1.00 75.38 104 ASN A N 1
ATOM 795 C CA . ASN A 1 104 ? -12.068 -6.976 11.733 1.00 75.38 104 ASN A CA 1
ATOM 796 C C . ASN A 1 104 ? -11.297 -7.461 12.972 1.00 75.38 104 ASN A C 1
ATOM 798 O O . ASN A 1 104 ? -10.927 -8.634 13.083 1.00 75.38 104 ASN A O 1
ATOM 802 N N . LEU A 1 105 ? -11.060 -6.554 13.921 1.00 65.38 105 LEU A N 1
ATOM 803 C CA . LEU A 1 105 ? -10.293 -6.827 15.142 1.00 65.38 105 LEU A CA 1
ATOM 804 C C . LEU A 1 105 ? -10.921 -7.912 16.030 1.00 65.38 105 LEU A C 1
ATOM 806 O O . LEU A 1 105 ? -10.201 -8.541 16.807 1.00 65.38 105 LEU A O 1
ATOM 810 N N . ASN A 1 106 ? -12.220 -8.178 15.876 1.00 61.56 106 ASN A N 1
ATOM 811 C CA . ASN A 1 106 ? -12.922 -9.239 16.599 1.00 61.56 106 ASN A CA 1
ATOM 812 C C . ASN A 1 106 ? -12.687 -10.632 15.992 1.00 61.56 106 ASN A C 1
ATOM 814 O O . ASN A 1 106 ? -13.051 -11.630 16.608 1.00 61.56 106 ASN A O 1
ATOM 818 N N . ASN A 1 107 ? -12.060 -10.723 14.813 1.00 56.16 107 ASN A N 1
ATOM 819 C CA . ASN A 1 107 ? -11.794 -11.976 14.103 1.00 56.16 107 ASN A CA 1
ATOM 820 C C . ASN A 1 107 ? -10.294 -12.331 14.061 1.00 56.16 107 ASN A C 1
ATOM 822 O O . ASN A 1 107 ? -9.768 -12.808 13.054 1.00 56.16 107 ASN A O 1
ATOM 826 N N . ARG A 1 108 ? -9.563 -12.072 15.153 1.00 55.03 108 ARG A N 1
ATOM 827 C CA . ARG A 1 108 ? -8.136 -12.418 15.258 1.00 55.03 108 ARG A CA 1
ATOM 828 C C . ARG A 1 108 ? -7.953 -13.910 15.549 1.00 55.03 108 ARG A C 1
ATOM 830 O O . ARG A 1 108 ? -7.799 -14.309 16.700 1.00 55.03 108 ARG A O 1
ATOM 837 N N . ALA A 1 109 ? -7.897 -14.736 14.508 1.00 55.25 109 ALA A N 1
ATOM 838 C CA . ALA A 1 109 ? -7.308 -16.069 14.618 1.00 55.25 109 ALA A CA 1
ATOM 839 C C . ALA A 1 109 ? -5.773 -15.935 14.635 1.00 55.25 109 ALA A C 1
ATOM 841 O O . ALA A 1 109 ? -5.162 -15.572 13.632 1.00 55.25 109 ALA A O 1
ATOM 842 N N . ARG A 1 110 ? -5.137 -16.189 15.785 1.00 52.91 110 ARG A N 1
ATOM 843 C CA . ARG A 1 110 ? -3.673 -16.163 15.936 1.00 52.91 110 ARG A CA 1
ATOM 844 C C . ARG A 1 110 ? -3.163 -17.584 16.143 1.00 52.91 110 ARG A C 1
ATOM 846 O O . ARG A 1 110 ? -3.477 -18.202 17.152 1.00 52.91 110 ARG A O 1
ATOM 853 N N . MET A 1 111 ? -2.336 -18.075 15.224 1.00 43.56 111 MET A N 1
ATOM 854 C CA . MET A 1 111 ? -1.539 -19.280 15.447 1.00 43.56 111 MET A CA 1
ATOM 855 C C . MET A 1 111 ? -0.151 -18.852 15.927 1.00 43.56 111 MET A C 1
ATOM 857 O O . MET A 1 111 ? 0.667 -18.370 15.148 1.00 43.56 111 MET A O 1
ATOM 861 N N . THR A 1 112 ? 0.115 -18.979 17.224 1.00 39.16 112 THR A N 1
ATOM 862 C CA . THR A 1 112 ? 1.488 -18.960 17.743 1.00 39.16 112 THR A CA 1
ATOM 863 C C . THR A 1 112 ? 2.080 -20.347 17.545 1.00 39.16 112 THR A C 1
ATOM 865 O O . THR A 1 112 ? 1.453 -21.337 17.917 1.00 39.16 112 THR A O 1
ATOM 868 N N . ARG A 1 113 ? 3.257 -20.422 16.915 1.00 43.25 113 ARG A N 1
ATOM 869 C CA . ARG A 1 113 ? 4.007 -21.674 16.751 1.00 43.25 113 ARG A CA 1
ATOM 870 C C . ARG A 1 113 ? 4.183 -22.314 18.139 1.00 43.25 113 ARG A C 1
ATOM 872 O O . ARG A 1 113 ? 4.578 -21.603 19.062 1.00 43.25 113 ARG A O 1
ATOM 879 N N . ALA A 1 114 ? 3.800 -23.586 18.270 1.00 44.69 114 ALA A N 1
ATOM 880 C CA . ALA A 1 114 ? 3.995 -24.373 19.488 1.00 44.69 114 ALA A CA 1
ATOM 881 C C . ALA A 1 114 ? 5.486 -24.612 19.757 1.00 44.69 114 ALA A C 1
ATOM 883 O O . ALA A 1 114 ? 6.243 -24.707 18.759 1.00 44.69 114 ALA A O 1
#

Sequence (114 aa):
MSGNDYALGNLAEEILGIPTTYLVTYRLADTTTANGSRDDRYEAVVAKLRDFEGAEPNSYFEDAGHTSTSSWMIKTTTSAKTLLNHLQTHLTPGVDLLEVVEVNLNNRARMTRA

Secondary structure (DSSP, 8-state):
--HHHHHHHHHHHHHHTPPEEEEEEEE--SS-BTTB-HHHHHHHHHHHHHTSTTEEEEEEEEETTEEEEEEEEEEESS-HHHHHHHHHTTS-TTTSEEEEEE--GGG-------